Protein AF-A0A1H0VG76-F1 (afdb_monomer_lite)

Foldseek 3Di:
DQCPPCPQDFLVRVQCVQQDPPLAVPRDRDDSVRSVVVQVVCVVVVQKDWDPPDVTIGMDGDVCVVLVHDQLLVLQLVSCVGHNDDDLVVSQVNSCSRDHDPDSVSSVVSQVVCVVSVNDDDDDDDDD

Structure (mmCIF, N/CA/C/O backbone):
data_AF-A0A1H0VG76-F1
#
_entry.id   AF-A0A1H0VG76-F1
#
loop_
_atom_site.group_PDB
_atom_site.id
_atom_site.type_symbol
_atom_site.label_atom_id
_atom_site.label_alt_id
_atom_site.label_comp_id
_atom_site.label_asym_id
_atom_site.label_entity_id
_atom_site.label_seq_id
_atom_site.pdbx_PDB_ins_code
_atom_site.Cartn_x
_atom_site.Cartn_y
_atom_site.Cartn_z
_atom_site.occupancy
_atom_site.B_iso_or_equiv
_atom_site.auth_seq_id
_atom_site.auth_comp_id
_atom_site.auth_asym_id
_atom_site.auth_atom_id
_atom_site.pdbx_PDB_model_num
ATOM 1 N N . MET A 1 1 ? -1.209 10.963 -1.963 1.00 62.72 1 MET A N 1
ATOM 2 C CA . MET A 1 1 ? -0.141 9.930 -2.052 1.00 62.72 1 MET A CA 1
ATOM 3 C C . MET A 1 1 ? 1.200 10.603 -1.788 1.00 62.72 1 MET A C 1
ATOM 5 O O . MET A 1 1 ? 1.315 11.773 -2.107 1.00 62.72 1 MET A O 1
ATOM 9 N N . ALA A 1 2 ? 2.173 9.912 -1.185 1.00 72.38 2 ALA A N 1
ATOM 10 C CA . ALA A 1 2 ? 3.320 10.560 -0.531 1.00 72.38 2 ALA A CA 1
ATOM 11 C C . ALA A 1 2 ? 4.305 11.301 -1.461 1.00 72.38 2 ALA A C 1
ATOM 13 O O . ALA A 1 2 ? 4.962 12.224 -0.996 1.00 72.38 2 ALA A O 1
ATOM 14 N N . THR A 1 3 ? 4.420 10.899 -2.731 1.00 82.38 3 THR A N 1
ATOM 15 C CA . THR A 1 3 ? 5.358 11.490 -3.708 1.00 82.38 3 THR A CA 1
ATOM 16 C C . THR A 1 3 ? 4.758 11.463 -5.127 1.00 82.38 3 THR A C 1
ATOM 18 O O . THR A 1 3 ? 5.129 10.607 -5.942 1.00 82.38 3 THR A O 1
ATOM 21 N N . PRO A 1 4 ? 3.744 12.299 -5.420 1.00 83.62 4 PRO A N 1
ATOM 22 C CA . PRO A 1 4 ? 3.050 12.298 -6.712 1.00 83.62 4 PRO A CA 1
ATOM 23 C C . PRO A 1 4 ? 3.960 12.659 -7.898 1.00 83.62 4 PRO A C 1
ATOM 25 O O . PRO A 1 4 ? 3.731 12.191 -9.006 1.00 83.62 4 PRO A O 1
ATOM 28 N N . GLU A 1 5 ? 5.012 13.440 -7.668 1.00 87.19 5 GLU A N 1
ATOM 29 C CA . GLU A 1 5 ? 5.955 13.938 -8.672 1.00 87.19 5 GLU A CA 1
ATOM 30 C C . GLU A 1 5 ? 6.776 12.839 -9.362 1.00 87.19 5 GLU A C 1
ATOM 32 O O . GLU A 1 5 ? 7.199 13.001 -10.506 1.00 87.19 5 GLU A O 1
ATOM 37 N N . TYR A 1 6 ? 6.983 11.704 -8.689 1.00 84.25 6 TYR A N 1
ATOM 38 C CA . TYR A 1 6 ? 7.721 10.565 -9.240 1.00 84.25 6 TYR A CA 1
ATOM 39 C C . TYR A 1 6 ? 6.810 9.502 -9.858 1.00 84.25 6 TYR A C 1
ATOM 41 O O . TYR A 1 6 ? 7.307 8.554 -10.465 1.00 84.25 6 TYR A O 1
ATOM 49 N N . TYR A 1 7 ? 5.491 9.643 -9.719 1.00 89.81 7 TYR A N 1
ATOM 50 C CA . TYR A 1 7 ? 4.518 8.690 -10.232 1.00 89.81 7 TYR A CA 1
ATOM 51 C C . TYR A 1 7 ? 4.117 9.024 -11.685 1.00 89.81 7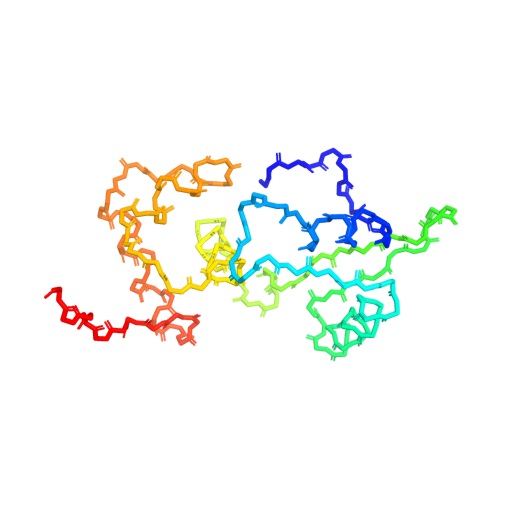 TYR A C 1
ATOM 53 O O . TYR A 1 7 ? 3.958 10.200 -12.016 1.00 89.81 7 TYR A O 1
ATOM 61 N N . PRO A 1 8 ? 3.911 8.030 -12.572 1.00 94.38 8 PRO A N 1
ATOM 62 C CA . PRO A 1 8 ? 4.126 6.594 -12.376 1.00 94.38 8 PRO A CA 1
ATOM 63 C C . PRO A 1 8 ? 5.611 6.205 -12.318 1.00 94.38 8 PRO A C 1
ATOM 65 O O . PRO A 1 8 ? 6.474 6.888 -12.877 1.00 94.38 8 PRO A O 1
ATOM 68 N N . LEU A 1 9 ? 5.904 5.102 -11.625 1.00 95.75 9 LEU A N 1
ATOM 69 C CA . LEU A 1 9 ? 7.264 4.714 -11.237 1.00 95.75 9 LEU A CA 1
ATOM 70 C C . LEU A 1 9 ? 7.965 3.907 -12.335 1.00 95.75 9 LEU A C 1
ATOM 72 O O . LEU A 1 9 ? 7.346 3.097 -13.018 1.00 95.75 9 LEU A O 1
ATOM 76 N N . THR A 1 10 ? 9.277 4.082 -12.486 1.00 96.38 10 THR A N 1
ATOM 77 C CA . THR A 1 10 ? 10.113 3.181 -13.301 1.00 96.38 10 THR A CA 1
ATOM 78 C C . THR A 1 10 ? 10.403 1.876 -12.549 1.00 96.38 10 THR A C 1
ATOM 80 O O . THR A 1 10 ? 10.219 1.813 -11.332 1.00 96.38 10 THR A O 1
ATOM 83 N N . LEU A 1 11 ? 10.915 0.845 -13.237 1.00 96.50 11 LEU A N 1
ATOM 84 C CA . LEU A 1 11 ? 11.306 -0.421 -12.589 1.00 96.50 11 LEU A CA 1
ATOM 85 C C . LEU A 1 11 ? 12.318 -0.198 -11.452 1.00 96.50 11 LEU A C 1
ATOM 87 O O . LEU A 1 11 ? 12.110 -0.669 -10.340 1.00 96.50 11 LEU A O 1
ATOM 91 N N . ASN A 1 12 ? 13.361 0.600 -11.696 1.00 96.62 12 ASN A N 1
ATOM 92 C CA . ASN A 1 12 ? 14.357 0.937 -10.675 1.00 96.62 12 ASN A CA 1
ATOM 93 C C . ASN A 1 12 ? 13.719 1.670 -9.475 1.00 96.62 12 ASN A C 1
ATOM 95 O O . ASN A 1 12 ? 13.999 1.360 -8.318 1.00 96.62 12 ASN A O 1
ATOM 99 N N . ALA A 1 13 ? 12.800 2.610 -9.724 1.00 96.50 13 ALA A N 1
ATOM 100 C CA . ALA A 1 13 ? 12.089 3.290 -8.642 1.00 96.50 13 ALA A CA 1
ATOM 101 C C . ALA A 1 13 ? 11.225 2.321 -7.811 1.00 96.50 13 ALA A C 1
ATOM 103 O O . ALA A 1 13 ? 11.175 2.457 -6.589 1.00 96.50 13 ALA A O 1
ATOM 104 N N . LEU A 1 14 ? 10.599 1.321 -8.442 1.00 96.50 14 LEU A N 1
ATOM 105 C CA . LEU A 1 14 ? 9.847 0.272 -7.747 1.00 96.50 14 LEU A CA 1
ATOM 106 C C . LEU A 1 14 ? 10.749 -0.625 -6.906 1.00 96.50 14 LEU A C 1
ATOM 108 O O . LEU A 1 14 ? 10.447 -0.825 -5.735 1.00 96.50 14 LEU A O 1
ATOM 112 N N . VAL A 1 15 ? 11.868 -1.105 -7.453 1.00 97.88 15 VAL A N 1
ATOM 113 C CA . VAL A 1 15 ? 12.846 -1.916 -6.707 1.00 97.88 15 VAL A CA 1
ATOM 114 C C . VAL A 1 15 ? 13.337 -1.162 -5.472 1.00 97.88 15 VAL A C 1
ATOM 116 O O . VAL A 1 15 ? 13.280 -1.684 -4.356 1.00 97.88 15 VAL A O 1
ATOM 119 N N . ASN A 1 16 ? 13.725 0.106 -5.639 1.00 97.44 16 ASN A N 1
ATOM 120 C CA . ASN A 1 16 ? 14.143 0.952 -4.522 1.00 97.44 16 ASN A CA 1
ATOM 121 C C . ASN A 1 16 ? 13.025 1.146 -3.495 1.00 97.44 16 ASN A C 1
ATOM 123 O O . ASN A 1 16 ? 13.294 1.130 -2.295 1.00 97.44 16 ASN A O 1
ATOM 127 N N . ALA A 1 17 ? 11.776 1.313 -3.941 1.00 96.12 17 ALA A N 1
ATOM 128 C CA . ALA A 1 17 ? 10.628 1.422 -3.052 1.00 96.12 17 ALA A CA 1
ATOM 129 C C . ALA A 1 17 ? 10.366 0.110 -2.294 1.00 96.12 17 ALA A C 1
ATOM 131 O O . ALA A 1 17 ? 10.131 0.151 -1.087 1.00 96.12 17 ALA A O 1
ATOM 132 N N . CYS A 1 18 ? 10.416 -1.052 -2.944 1.00 97.31 18 CYS A N 1
ATOM 133 C CA . CYS A 1 18 ? 10.253 -2.350 -2.291 1.00 97.31 18 CYS A CA 1
ATOM 134 C C . CYS A 1 18 ? 11.303 -2.554 -1.189 1.00 97.31 18 CYS A C 1
ATOM 136 O O . CYS A 1 18 ? 10.943 -2.901 -0.066 1.00 97.31 18 CYS A O 1
ATOM 138 N N . ASN A 1 19 ? 12.563 -2.220 -1.475 1.00 97.94 19 ASN A N 1
ATOM 139 C CA . ASN A 1 19 ? 13.716 -2.488 -0.610 1.00 97.94 19 ASN A CA 1
ATOM 140 C C . ASN A 1 19 ? 14.018 -1.374 0.416 1.00 97.94 19 ASN A C 1
ATOM 142 O O . ASN A 1 19 ? 15.107 -1.323 0.993 1.00 97.94 19 ASN A O 1
ATOM 146 N N . GLN A 1 20 ? 13.082 -0.448 0.660 1.00 97.31 20 GLN A N 1
ATOM 147 C CA . GLN A 1 20 ? 13.274 0.611 1.657 1.00 97.31 20 GLN A CA 1
ATOM 148 C C . GLN A 1 20 ? 13.508 0.028 3.061 1.00 97.31 20 GLN A C 1
ATOM 150 O O . GLN A 1 20 ? 12.779 -0.843 3.526 1.00 97.31 20 GLN A O 1
ATOM 155 N N . LYS A 1 21 ? 14.496 0.573 3.783 1.00 96.69 21 LYS A N 1
ATOM 156 C CA . LYS A 1 21 ? 14.779 0.189 5.180 1.00 96.69 21 LYS A CA 1
ATOM 157 C C . LYS A 1 21 ? 13.750 0.729 6.174 1.00 96.69 21 LYS A C 1
ATOM 159 O O . LYS A 1 21 ? 13.604 0.196 7.267 1.00 96.69 21 LYS A O 1
ATOM 164 N N . SER A 1 22 ? 13.071 1.816 5.817 1.00 95.00 22 SER A N 1
ATOM 165 C CA . SER A 1 22 ? 12.009 2.415 6.617 1.00 95.00 22 SER A CA 1
ATOM 166 C C . SER A 1 22 ? 10.653 2.106 6.003 1.00 95.00 22 SER A C 1
ATOM 168 O O . SER A 1 22 ? 10.517 1.888 4.801 1.00 95.00 22 SER A O 1
ATOM 170 N N . ASN A 1 23 ? 9.620 2.115 6.842 1.00 93.88 23 ASN A N 1
ATOM 171 C CA . ASN A 1 23 ? 8.236 1.931 6.415 1.00 93.88 23 ASN A CA 1
ATOM 172 C C . ASN A 1 23 ? 7.944 0.582 5.724 1.00 93.88 23 ASN A C 1
ATOM 174 O O . ASN A 1 23 ? 6.960 0.483 4.988 1.00 93.88 23 ASN A O 1
ATOM 178 N N . ARG A 1 24 ? 8.770 -0.440 5.980 1.00 96.75 24 ARG A N 1
ATOM 179 C CA . ARG A 1 24 ? 8.625 -1.818 5.497 1.00 96.75 24 ARG A CA 1
ATOM 180 C C . ARG A 1 24 ? 8.726 -2.791 6.662 1.00 96.75 24 ARG A C 1
ATOM 182 O O . ARG A 1 24 ? 9.552 -2.594 7.551 1.00 96.75 24 ARG A O 1
ATOM 189 N N . ASN A 1 25 ? 7.886 -3.817 6.659 1.00 95.38 25 ASN A N 1
ATOM 190 C CA . ASN A 1 25 ? 8.013 -4.949 7.567 1.00 95.38 25 ASN A CA 1
ATOM 191 C C . ASN A 1 25 ? 7.434 -6.219 6.908 1.00 95.38 25 ASN A C 1
ATOM 193 O O . ASN A 1 25 ? 6.214 -6.284 6.746 1.00 95.38 25 ASN A O 1
ATOM 197 N N . PRO A 1 26 ? 8.270 -7.213 6.549 1.00 96.69 26 PRO A N 1
ATOM 198 C CA . PRO A 1 26 ? 9.727 -7.239 6.717 1.00 96.69 26 PRO A CA 1
ATOM 199 C C . PRO A 1 26 ? 10.451 -6.270 5.768 1.00 96.69 26 PRO A C 1
ATOM 201 O O . PRO A 1 26 ? 9.903 -5.837 4.755 1.00 96.69 26 PRO A O 1
ATOM 204 N N . VAL A 1 27 ? 11.701 -5.935 6.097 1.00 96.88 27 VAL A N 1
ATOM 205 C CA . VAL A 1 27 ? 12.618 -5.325 5.123 1.00 96.88 27 VAL A CA 1
ATOM 206 C C . VAL A 1 27 ? 13.063 -6.420 4.158 1.00 96.88 27 VAL A C 1
ATOM 208 O O . VAL A 1 27 ? 13.436 -7.512 4.584 1.00 96.88 27 VAL A O 1
ATOM 211 N N . VAL A 1 28 ? 13.000 -6.124 2.865 1.00 97.00 28 VAL A N 1
ATOM 212 C CA . VAL A 1 28 ? 13.275 -7.064 1.771 1.00 97.00 28 VAL A CA 1
ATOM 213 C C . VAL A 1 28 ? 14.441 -6.574 0.914 1.00 97.00 28 VAL A C 1
ATOM 215 O O . VAL A 1 28 ? 14.880 -5.431 1.037 1.00 97.00 28 VAL A O 1
ATOM 218 N N . SER A 1 29 ? 14.946 -7.456 0.054 1.00 97.62 29 SER A N 1
ATOM 219 C CA . SER A 1 29 ? 16.008 -7.163 -0.911 1.00 97.62 29 SER A CA 1
ATOM 220 C C . SER A 1 29 ? 15.717 -7.873 -2.234 1.00 97.62 29 SER A C 1
ATOM 222 O O . SER A 1 29 ? 16.422 -8.803 -2.616 1.00 97.62 29 SER A O 1
ATOM 224 N N . PHE A 1 30 ? 14.633 -7.477 -2.898 1.00 98.12 30 PHE A N 1
ATOM 225 C CA . PHE A 1 30 ? 14.247 -8.021 -4.198 1.00 98.12 30 PHE A CA 1
ATOM 226 C C . PHE A 1 30 ? 15.145 -7.487 -5.313 1.00 98.12 30 PHE A C 1
ATOM 228 O O . PHE A 1 30 ? 15.549 -6.322 -5.286 1.00 98.12 30 PHE A O 1
ATOM 235 N N . ASP A 1 31 ? 15.424 -8.334 -6.297 1.00 97.94 31 ASP A N 1
ATOM 236 C CA . ASP A 1 31 ? 16.072 -7.940 -7.543 1.00 97.94 31 ASP A CA 1
ATOM 237 C C . ASP A 1 31 ? 15.048 -7.451 -8.586 1.00 97.94 31 ASP A C 1
ATOM 239 O O . ASP A 1 31 ? 13.830 -7.501 -8.382 1.00 97.94 31 ASP A O 1
ATOM 243 N N . GLU A 1 32 ? 15.549 -6.940 -9.713 1.00 97.69 32 GLU A N 1
ATOM 244 C CA . GLU A 1 32 ? 14.706 -6.436 -10.803 1.00 97.69 32 GLU A CA 1
ATOM 245 C C . GLU A 1 32 ? 13.798 -7.521 -11.394 1.00 97.69 32 GLU A C 1
ATOM 247 O O . GLU A 1 32 ? 12.635 -7.234 -11.680 1.00 97.69 32 GLU A O 1
ATOM 252 N N . SER A 1 33 ? 14.297 -8.756 -11.534 1.00 97.94 33 SER A N 1
ATOM 253 C CA . SER A 1 33 ? 13.523 -9.878 -12.083 1.00 97.94 33 SER A CA 1
ATOM 254 C C . SER A 1 33 ? 12.319 -10.194 -11.205 1.00 97.94 33 SER A C 1
ATOM 256 O O . SER A 1 33 ? 11.198 -10.247 -11.697 1.00 97.94 33 SER A O 1
ATOM 258 N N . THR A 1 34 ? 12.527 -10.307 -9.892 1.00 98.19 34 THR A N 1
ATOM 259 C CA . THR A 1 34 ? 11.469 -10.589 -8.915 1.00 98.19 34 THR A CA 1
ATOM 260 C C . THR A 1 34 ? 10.378 -9.521 -8.956 1.00 98.19 34 THR A C 1
ATOM 262 O O . THR A 1 34 ? 9.186 -9.831 -8.919 1.00 98.19 34 THR A O 1
ATOM 265 N N . VAL A 1 35 ? 10.770 -8.245 -9.035 1.00 97.81 35 VAL A N 1
ATOM 266 C CA . VAL A 1 35 ? 9.810 -7.135 -9.105 1.00 97.81 35 VAL A CA 1
ATOM 267 C C . VAL A 1 35 ? 9.061 -7.139 -10.439 1.00 97.81 35 VAL A C 1
ATOM 269 O O . VAL A 1 35 ? 7.851 -6.912 -10.448 1.00 97.81 35 VAL A O 1
ATOM 272 N N . LEU A 1 36 ? 9.738 -7.427 -11.552 1.00 96.31 36 LEU A N 1
ATOM 273 C CA . LEU A 1 36 ? 9.108 -7.502 -12.869 1.00 96.31 36 LEU A CA 1
ATOM 274 C C . LEU A 1 36 ? 8.100 -8.656 -12.955 1.00 96.31 36 LEU A C 1
ATOM 276 O O . LEU A 1 36 ? 6.960 -8.431 -13.360 1.00 96.31 36 LEU A O 1
ATOM 280 N N . ASP A 1 37 ? 8.474 -9.845 -12.481 1.00 97.44 37 ASP A N 1
ATOM 281 C CA . ASP A 1 37 ? 7.597 -11.019 -12.429 1.00 97.44 37 ASP A CA 1
ATOM 282 C C . ASP A 1 37 ? 6.342 -10.741 -11.584 1.00 97.44 37 ASP A C 1
ATOM 284 O O . ASP A 1 37 ? 5.220 -11.094 -11.965 1.00 97.44 37 ASP A O 1
ATOM 288 N N . ALA A 1 38 ? 6.505 -10.043 -10.453 1.00 96.69 38 ALA A N 1
ATOM 289 C CA . ALA A 1 38 ? 5.388 -9.628 -9.610 1.00 96.69 38 ALA A CA 1
ATOM 290 C C . ALA A 1 38 ? 4.460 -8.634 -10.327 1.00 96.69 38 ALA A C 1
ATOM 292 O O . ALA A 1 38 ? 3.237 -8.790 -10.283 1.00 96.69 38 ALA A O 1
ATOM 293 N N . ILE A 1 39 ? 5.016 -7.635 -11.020 1.00 95.88 39 ILE A N 1
ATOM 294 C CA . ILE A 1 39 ? 4.243 -6.668 -11.812 1.00 95.88 39 ILE A CA 1
ATOM 295 C C . ILE A 1 39 ? 3.463 -7.378 -12.920 1.00 95.88 39 ILE A C 1
ATOM 297 O O . ILE A 1 39 ? 2.286 -7.081 -13.127 1.00 95.88 39 ILE A O 1
ATOM 301 N N . ASP A 1 40 ? 4.082 -8.328 -13.615 1.00 95.25 40 ASP A N 1
ATOM 302 C CA . ASP A 1 40 ? 3.419 -9.090 -14.668 1.00 95.25 40 ASP A CA 1
ATOM 303 C C . ASP A 1 40 ? 2.301 -9.981 -14.114 1.00 95.25 40 ASP A C 1
ATOM 305 O O . ASP A 1 40 ? 1.258 -10.136 -14.753 1.00 95.25 40 ASP A O 1
ATOM 309 N N . GLY A 1 41 ? 2.451 -10.485 -12.887 1.00 95.44 41 GLY A N 1
ATOM 310 C CA . GLY A 1 41 ? 1.355 -11.074 -12.121 1.00 95.44 41 GLY A CA 1
ATOM 311 C C . GLY A 1 41 ? 0.209 -10.086 -11.874 1.00 95.44 41 GLY A C 1
ATOM 312 O O . GLY A 1 41 ? -0.942 -10.395 -12.171 1.00 95.44 41 GLY A O 1
ATOM 313 N N . LEU A 1 42 ? 0.506 -8.880 -11.384 1.00 94.50 42 LEU A N 1
ATOM 314 C CA . LEU A 1 42 ? -0.499 -7.851 -11.078 1.00 94.50 42 LEU A CA 1
ATOM 315 C C . LEU A 1 42 ? -1.249 -7.356 -12.325 1.00 94.50 42 LEU A C 1
ATOM 317 O O . LEU A 1 42 ? -2.465 -7.162 -12.280 1.00 94.50 42 LEU A O 1
ATOM 321 N N . LYS A 1 43 ? -0.563 -7.221 -13.466 1.00 93.38 43 LYS A N 1
ATOM 322 C CA . LYS A 1 43 ? -1.189 -6.872 -14.753 1.00 93.38 43 LYS A CA 1
ATOM 323 C C . LYS A 1 43 ? -2.265 -7.877 -15.166 1.00 93.38 43 LYS A C 1
ATOM 325 O O . LYS A 1 43 ? -3.304 -7.467 -15.677 1.00 93.38 43 LYS A O 1
ATOM 330 N N . LYS A 1 44 ? -2.064 -9.176 -14.901 1.00 93.19 44 LYS A N 1
ATOM 331 C CA . LYS A 1 44 ? -3.065 -10.224 -15.193 1.00 93.19 44 LYS A CA 1
ATOM 332 C C . LYS A 1 44 ? -4.355 -10.036 -14.393 1.00 93.19 44 LYS A C 1
ATOM 334 O O . LYS A 1 44 ? -5.424 -10.366 -14.892 1.00 93.19 44 LYS A O 1
ATOM 339 N N . TYR A 1 45 ? -4.261 -9.466 -13.193 1.00 90.81 45 TYR A N 1
ATOM 340 C CA . TYR A 1 45 ? -5.410 -9.108 -12.355 1.00 90.81 45 TYR A CA 1
ATOM 341 C C . TYR A 1 45 ? -5.904 -7.673 -12.585 1.00 90.81 45 TYR A C 1
ATOM 343 O O . TYR A 1 45 ? -6.762 -7.200 -11.847 1.00 90.81 45 TYR A O 1
ATOM 351 N N . GLN A 1 46 ? -5.361 -6.971 -13.586 1.00 90.69 46 GLN A N 1
ATOM 352 C CA . GLN A 1 46 ? -5.686 -5.582 -13.920 1.00 90.69 46 GLN A CA 1
ATOM 353 C C . GLN A 1 46 ? -5.452 -4.581 -12.772 1.00 90.69 46 GLN A C 1
ATOM 355 O O . GLN A 1 46 ? -6.003 -3.482 -12.786 1.00 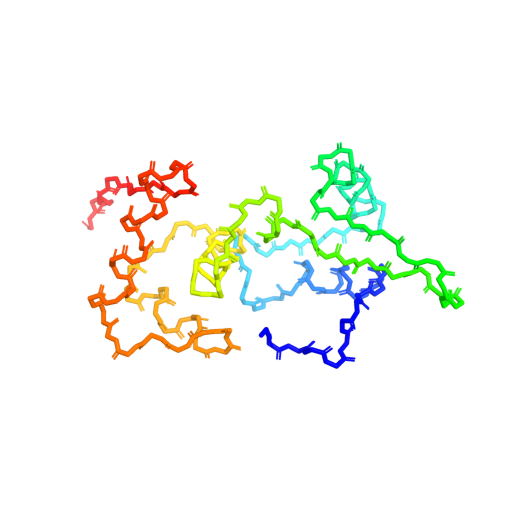90.69 46 GLN A O 1
ATOM 360 N N . THR A 1 47 ? -4.596 -4.927 -11.804 1.00 91.62 47 THR A N 1
ATOM 361 C CA . THR A 1 47 ? -4.285 -4.089 -10.631 1.00 91.62 47 THR A CA 1
ATOM 362 C C . THR A 1 47 ? -3.046 -3.213 -10.815 1.00 91.62 47 THR A C 1
ATOM 364 O O . THR A 1 47 ? -2.823 -2.298 -10.020 1.00 91.62 47 THR A O 1
ATOM 367 N N . ALA A 1 48 ? -2.262 -3.450 -11.868 1.00 94.00 48 ALA A N 1
ATOM 368 C CA . ALA A 1 48 ? -1.135 -2.619 -12.282 1.00 94.00 48 ALA A CA 1
ATOM 369 C C . ALA A 1 48 ? -1.085 -2.508 -13.808 1.00 94.00 48 ALA A C 1
ATOM 371 O O . ALA A 1 48 ? -1.416 -3.463 -14.511 1.00 94.00 48 ALA A O 1
ATOM 372 N N . TRP A 1 49 ? -0.708 -1.343 -14.323 1.00 93.88 49 TRP A N 1
ATOM 373 C CA . TRP A 1 49 ? -0.637 -1.048 -15.755 1.00 93.88 49 TRP A CA 1
ATOM 374 C C . TRP A 1 49 ? 0.762 -0.537 -16.107 1.00 93.88 49 TRP A C 1
ATOM 376 O O . TRP A 1 49 ? 1.480 -0.012 -15.257 1.00 93.88 49 TRP A O 1
ATOM 386 N N . GLN A 1 50 ? 1.168 -0.715 -17.364 1.00 94.44 50 GLN A N 1
ATOM 387 C CA . GLN A 1 50 ? 2.444 -0.224 -17.883 1.00 94.44 50 GLN A CA 1
ATOM 388 C C . GLN A 1 50 ? 2.193 0.781 -19.003 1.00 94.44 50 GLN A C 1
ATOM 390 O O . GLN A 1 50 ? 1.523 0.470 -19.986 1.00 94.44 50 GLN A O 1
ATOM 395 N N . SER A 1 51 ? 2.800 1.957 -18.880 1.00 92.44 51 SER A N 1
ATOM 396 C CA . SER A 1 51 ? 2.843 2.971 -19.925 1.00 92.44 51 SER A CA 1
ATOM 397 C C . SER A 1 51 ? 4.214 2.983 -20.594 1.00 92.44 51 SER A C 1
ATOM 399 O O . SER A 1 51 ? 5.245 3.170 -19.942 1.00 92.44 51 SER A O 1
ATOM 401 N N . ASN A 1 52 ? 4.205 2.822 -21.917 1.00 90.38 52 ASN A N 1
ATOM 402 C CA . ASN A 1 52 ? 5.385 2.910 -22.782 1.00 90.38 52 ASN A CA 1
ATOM 403 C C . ASN A 1 52 ? 5.447 4.245 -23.543 1.00 90.38 52 ASN A C 1
ATOM 405 O O . ASN A 1 52 ? 6.162 4.360 -24.532 1.00 90.38 52 ASN A O 1
ATOM 409 N N . ALA A 1 53 ? 4.685 5.255 -23.107 1.00 86.81 53 ALA A N 1
ATOM 410 C CA . ALA A 1 53 ? 4.676 6.574 -23.744 1.00 86.81 53 ALA A CA 1
ATOM 411 C C . ALA A 1 53 ? 6.009 7.330 -23.570 1.00 86.81 53 ALA A C 1
ATOM 413 O O . ALA A 1 53 ? 6.333 8.217 -24.355 1.00 86.81 53 ALA A O 1
ATOM 414 N N . ALA A 1 54 ? 6.783 6.985 -22.539 1.00 85.94 54 ALA A N 1
ATOM 415 C CA . ALA A 1 54 ? 8.116 7.519 -22.297 1.00 85.94 54 ALA A CA 1
ATOM 416 C C . ALA A 1 54 ? 9.199 6.531 -22.754 1.00 85.94 54 ALA A C 1
ATOM 418 O O . ALA A 1 54 ? 8.965 5.330 -22.856 1.00 85.94 54 ALA A O 1
ATOM 419 N N . ARG A 1 55 ? 10.428 7.033 -22.942 1.00 91.12 55 ARG A N 1
ATOM 420 C CA . ARG A 1 55 ? 11.605 6.216 -23.297 1.00 91.12 55 ARG A CA 1
ATOM 421 C C . ARG A 1 55 ? 11.854 5.057 -22.324 1.00 91.12 55 ARG A C 1
ATOM 423 O O . ARG A 1 55 ? 12.357 4.016 -22.730 1.00 91.12 55 ARG A O 1
ATOM 430 N N . VAL A 1 56 ? 11.547 5.263 -21.044 1.00 93.00 56 VAL A N 1
ATOM 431 C CA . VAL A 1 56 ? 11.646 4.242 -19.997 1.00 93.00 56 VAL A CA 1
ATOM 432 C C . VAL A 1 56 ? 10.229 3.817 -19.616 1.00 93.00 56 VAL A C 1
ATOM 434 O O . VAL A 1 56 ? 9.438 4.704 -19.278 1.00 93.00 56 VAL A O 1
ATOM 437 N N . PRO A 1 57 ? 9.909 2.507 -19.627 1.00 94.62 57 PRO A N 1
ATOM 438 C CA . PRO A 1 57 ? 8.619 2.013 -19.167 1.00 94.62 57 PRO A CA 1
ATOM 439 C C . PRO A 1 57 ? 8.304 2.486 -17.750 1.00 94.62 57 PRO A C 1
ATOM 441 O O . PRO A 1 57 ? 9.154 2.433 -16.852 1.00 94.62 57 PRO A O 1
ATOM 444 N N . LYS A 1 58 ? 7.068 2.939 -17.556 1.00 95.81 58 LYS A N 1
ATOM 445 C CA . LYS A 1 58 ? 6.547 3.348 -16.253 1.00 95.81 58 LYS A CA 1
ATOM 446 C C . LYS A 1 58 ? 5.364 2.479 -15.865 1.00 95.81 58 LYS A C 1
ATOM 448 O O . LYS A 1 58 ? 4.605 2.050 -16.729 1.00 95.81 58 LYS A O 1
ATOM 453 N N . TYR A 1 59 ? 5.197 2.263 -14.570 1.00 95.56 59 TYR A N 1
ATOM 454 C CA . TYR A 1 59 ? 4.156 1.422 -14.008 1.00 95.56 59 TYR A CA 1
ATOM 455 C C . TYR A 1 59 ? 3.275 2.216 -13.059 1.00 95.56 59 TYR A C 1
ATOM 457 O O . TYR A 1 59 ? 3.754 2.994 -12.225 1.00 95.56 59 TYR A O 1
ATOM 465 N N . GLU A 1 60 ? 1.980 1.991 -13.193 1.00 94.38 60 GLU A N 1
ATOM 466 C CA . GLU A 1 60 ? 0.939 2.648 -12.426 1.00 94.38 60 GLU A CA 1
ATOM 467 C C . GLU A 1 60 ? 0.071 1.607 -11.716 1.00 94.38 60 GLU A C 1
ATOM 469 O O . GLU A 1 60 ? -0.151 0.504 -12.218 1.00 94.38 60 GLU A O 1
ATOM 474 N N . GLN A 1 61 ? -0.395 1.949 -10.520 1.00 93.19 61 GLN A N 1
ATOM 475 C CA . GLN A 1 61 ? -1.373 1.169 -9.782 1.00 93.19 61 GLN A CA 1
ATOM 476 C C . GLN A 1 61 ? -2.780 1.443 -10.325 1.00 93.19 61 GLN A C 1
ATOM 478 O O . GLN A 1 61 ? -3.090 2.561 -10.738 1.00 93.19 61 GLN A O 1
ATOM 483 N N . HIS A 1 62 ? -3.624 0.417 -10.299 1.00 91.06 62 HIS A N 1
ATOM 484 C CA . HIS A 1 62 ? -5.025 0.489 -10.714 1.00 91.06 62 HIS A CA 1
ATOM 485 C C . HIS A 1 62 ? -5.952 -0.289 -9.761 1.00 91.06 62 HIS A C 1
ATOM 487 O O . HIS A 1 62 ? -7.123 -0.549 -10.064 1.00 91.06 62 HIS A O 1
ATOM 493 N N . PHE A 1 63 ? -5.425 -0.726 -8.611 1.00 87.94 63 PHE A N 1
ATOM 494 C CA . PHE A 1 63 ? -6.189 -1.510 -7.642 1.00 87.94 63 PHE A CA 1
ATOM 495 C C . PHE A 1 63 ? -7.228 -0.648 -6.918 1.00 87.94 63 PHE A C 1
ATOM 497 O O . PHE A 1 63 ? -8.268 -1.169 -6.529 1.00 87.94 63 PHE A O 1
ATOM 504 N N . ASP A 1 64 ? -6.979 0.657 -6.784 1.00 87.06 64 ASP A N 1
ATOM 505 C CA . ASP A 1 64 ? -7.931 1.634 -6.256 1.00 87.06 64 ASP A CA 1
ATOM 506 C C . ASP A 1 64 ? -9.245 1.628 -7.042 1.00 87.06 64 ASP A C 1
ATOM 508 O O . ASP A 1 64 ? -10.315 1.479 -6.458 1.00 87.06 64 ASP A O 1
ATOM 512 N N . LYS A 1 65 ? -9.169 1.694 -8.372 1.00 85.94 65 LYS A N 1
ATOM 513 C CA . LYS A 1 65 ? -10.340 1.644 -9.253 1.00 85.94 65 LYS A CA 1
ATOM 514 C C . LYS A 1 65 ? -10.954 0.255 -9.296 1.00 85.94 65 LYS A C 1
ATOM 516 O O . LYS A 1 65 ? -12.172 0.129 -9.244 1.00 85.94 65 LYS A O 1
ATOM 521 N N . SER A 1 66 ? -10.116 -0.780 -9.352 1.00 84.19 66 SER A N 1
ATOM 522 C CA . SER A 1 66 ? -10.575 -2.175 -9.412 1.00 84.19 66 SER A CA 1
ATOM 523 C C . SER A 1 66 ? -11.367 -2.572 -8.166 1.00 84.19 66 SER A C 1
ATOM 525 O O . SER A 1 66 ? -12.322 -3.337 -8.254 1.00 84.19 66 SER A O 1
ATOM 527 N N . LEU A 1 67 ? -10.987 -2.030 -7.008 1.00 87.56 67 LEU A N 1
ATOM 528 C CA . LEU A 1 67 ? -11.674 -2.264 -5.746 1.00 87.56 67 LEU A CA 1
ATOM 529 C C . LEU A 1 67 ? -12.666 -1.154 -5.390 1.00 87.56 67 LEU A C 1
ATOM 531 O O . LEU A 1 67 ? -13.377 -1.333 -4.414 1.00 87.56 67 LEU A O 1
ATOM 535 N N . ASN A 1 68 ? -12.763 -0.059 -6.152 1.00 90.81 68 ASN A N 1
ATOM 536 C CA . ASN A 1 68 ? -13.546 1.140 -5.823 1.00 90.81 68 ASN A CA 1
ATOM 537 C C . ASN A 1 68 ? -13.222 1.674 -4.413 1.00 90.81 68 ASN A C 1
ATOM 539 O O . ASN A 1 68 ? -14.068 1.681 -3.516 1.00 90.81 68 ASN A O 1
ATOM 543 N N . LEU A 1 69 ? -11.953 2.015 -4.190 1.00 92.56 69 LEU A N 1
ATOM 544 C CA . LEU A 1 69 ? -11.440 2.512 -2.914 1.00 92.56 69 LEU A CA 1
ATOM 545 C C . LEU A 1 69 ? -11.372 4.033 -2.906 1.00 92.56 69 LEU A C 1
ATOM 547 O O . LEU A 1 69 ? -10.874 4.651 -3.848 1.00 92.56 69 LEU A O 1
ATOM 551 N N . VAL A 1 70 ? -11.786 4.630 -1.793 1.00 93.88 70 VAL A N 1
ATOM 552 C CA . VAL A 1 70 ? -11.516 6.047 -1.522 1.00 93.88 70 VAL A CA 1
ATOM 553 C C . VAL A 1 70 ? -10.136 6.234 -0.877 1.00 93.88 70 VAL A C 1
ATOM 555 O O . VAL A 1 70 ? -9.513 5.290 -0.384 1.00 93.88 70 VAL A O 1
ATOM 558 N N . GLN A 1 71 ? -9.641 7.475 -0.838 1.00 92.62 71 GLN A N 1
ATOM 559 C CA . GLN A 1 71 ? -8.285 7.793 -0.365 1.00 92.62 71 GLN A CA 1
ATOM 560 C C . GLN A 1 71 ? -7.996 7.283 1.062 1.00 92.62 71 GLN A C 1
ATOM 562 O O . GLN A 1 71 ? -6.905 6.761 1.312 1.00 92.62 71 GLN A O 1
ATOM 567 N N . ARG A 1 72 ? -8.966 7.395 1.983 1.00 95.31 72 ARG A N 1
ATOM 568 C CA . ARG A 1 72 ? -8.834 6.915 3.371 1.00 95.31 72 ARG A CA 1
ATOM 569 C C . ARG A 1 72 ? -8.630 5.401 3.441 1.00 95.31 72 ARG A C 1
ATOM 571 O O . ARG A 1 72 ? -7.689 4.932 4.078 1.00 95.31 72 ARG A O 1
ATOM 578 N N . GLU A 1 73 ? -9.424 4.645 2.692 1.00 95.94 73 GLU A N 1
ATOM 579 C CA . GLU A 1 73 ? -9.369 3.184 2.624 1.00 95.94 73 GLU A CA 1
ATOM 580 C C . GLU A 1 73 ? -8.061 2.703 1.992 1.00 95.94 73 GLU A C 1
ATOM 582 O O . GLU A 1 73 ? -7.362 1.847 2.539 1.00 95.94 73 GLU A O 1
ATOM 587 N N . MET A 1 74 ? -7.685 3.317 0.868 1.00 95.25 74 MET A N 1
ATOM 588 C CA . MET A 1 74 ? -6.439 3.022 0.167 1.00 95.25 74 MET A CA 1
ATOM 589 C C . MET A 1 74 ? -5.214 3.282 1.056 1.00 95.25 74 MET A C 1
ATOM 591 O O . MET A 1 74 ? -4.246 2.522 1.003 1.00 95.25 74 MET A O 1
ATOM 595 N N . SER A 1 75 ? -5.246 4.324 1.897 1.00 95.25 75 SER A N 1
ATOM 596 C CA . SER A 1 75 ? -4.146 4.629 2.819 1.00 95.25 75 SER A CA 1
ATOM 597 C C . SER A 1 75 ? -3.921 3.523 3.857 1.00 95.25 75 SER A C 1
ATOM 599 O O . SER A 1 75 ? -2.776 3.136 4.103 1.00 95.25 75 SER A O 1
ATOM 601 N N . ILE A 1 76 ? -5.003 2.951 4.395 1.00 96.38 76 ILE A N 1
ATOM 602 C CA . ILE A 1 76 ? -4.950 1.849 5.360 1.00 96.38 76 ILE A CA 1
ATOM 603 C C . ILE A 1 76 ? -4.476 0.564 4.684 1.00 96.38 76 ILE A C 1
ATOM 605 O O . ILE A 1 76 ? -3.544 -0.072 5.177 1.00 96.38 76 ILE A O 1
ATOM 609 N N . ILE A 1 77 ? -5.062 0.202 3.537 1.00 95.62 77 ILE A N 1
ATOM 610 C CA . ILE A 1 77 ? -4.666 -0.997 2.780 1.00 95.62 77 ILE A CA 1
ATOM 611 C C . ILE A 1 77 ? -3.179 -0.937 2.426 1.00 95.62 77 ILE A C 1
ATOM 613 O O . ILE A 1 77 ? -2.455 -1.902 2.657 1.00 95.62 77 ILE A O 1
ATOM 617 N N . CYS A 1 78 ? -2.696 0.210 1.942 1.00 95.06 78 CYS A N 1
ATOM 618 C CA . CYS A 1 78 ? -1.283 0.409 1.627 1.00 95.06 78 CYS A CA 1
ATOM 619 C C . CYS A 1 78 ? -0.380 0.114 2.836 1.00 95.06 78 CYS A C 1
ATOM 621 O O . CYS A 1 78 ? 0.586 -0.639 2.723 1.00 95.06 78 CYS A O 1
ATOM 623 N N . LEU A 1 79 ? -0.705 0.640 4.021 1.00 95.88 79 LEU A N 1
ATOM 624 C CA . LEU A 1 79 ? 0.083 0.361 5.222 1.00 95.88 79 LEU A CA 1
ATOM 625 C C . LEU A 1 79 ? 0.035 -1.103 5.650 1.00 95.88 79 LEU A C 1
ATOM 627 O O . LEU A 1 79 ? 1.066 -1.629 6.071 1.00 95.88 79 LEU A O 1
ATOM 631 N N . LEU A 1 80 ? -1.132 -1.744 5.579 1.00 96.25 80 LEU A N 1
ATOM 632 C CA . LEU A 1 80 ? -1.279 -3.154 5.935 1.00 96.25 80 LEU A CA 1
ATOM 633 C C . LEU A 1 80 ? -0.477 -4.052 4.984 1.00 96.25 80 LEU A C 1
ATOM 635 O O . LEU A 1 80 ? 0.186 -4.975 5.449 1.00 96.25 80 LEU A O 1
ATOM 639 N N . LEU A 1 81 ? -0.452 -3.741 3.684 1.00 95.38 81 LEU A N 1
ATOM 640 C CA . LEU A 1 81 ? 0.377 -4.444 2.700 1.00 95.38 81 LEU A CA 1
ATOM 641 C C . LEU A 1 81 ? 1.878 -4.255 2.953 1.00 95.38 81 LEU A C 1
ATOM 643 O O . LEU A 1 81 ? 2.651 -5.196 2.807 1.00 95.38 81 LEU A O 1
ATOM 647 N N . LEU A 1 82 ? 2.301 -3.051 3.347 1.00 96.38 82 LEU A N 1
ATOM 648 C CA . LEU A 1 82 ? 3.720 -2.724 3.518 1.00 96.38 82 LEU A CA 1
ATOM 649 C C . LEU A 1 82 ? 4.303 -3.127 4.878 1.00 96.38 82 LEU A C 1
ATOM 651 O O . LEU A 1 82 ? 5.526 -3.232 5.005 1.00 96.38 82 LEU A O 1
ATOM 655 N N . ARG A 1 83 ? 3.467 -3.266 5.914 1.00 96.75 83 ARG A N 1
ATOM 656 C CA . ARG A 1 83 ? 3.931 -3.473 7.297 1.00 96.75 83 ARG A CA 1
ATOM 657 C C . ARG A 1 83 ? 3.206 -4.573 8.069 1.00 96.75 83 ARG A C 1
ATOM 659 O O . ARG A 1 83 ? 3.539 -4.803 9.234 1.00 96.75 83 ARG A O 1
ATOM 666 N N . GLY A 1 84 ? 2.222 -5.227 7.460 1.00 95.00 84 GLY A N 1
ATOM 667 C CA . GLY A 1 84 ? 1.426 -6.262 8.104 1.00 95.00 84 GLY A CA 1
ATOM 668 C C . GLY A 1 84 ? 0.446 -5.724 9.161 1.00 95.00 84 GLY A C 1
ATOM 669 O O . GLY A 1 84 ? 0.041 -4.554 9.102 1.00 95.00 84 GLY A O 1
ATOM 670 N N . PRO A 1 85 ? 0.039 -6.581 10.124 1.00 95.38 85 PRO A N 1
ATOM 671 C CA . PRO A 1 85 ? -0.949 -6.245 11.148 1.00 95.38 85 PRO A CA 1
ATOM 672 C C . PRO A 1 85 ? -0.509 -5.076 12.032 1.00 95.38 85 PRO A C 1
ATOM 674 O O . PRO A 1 85 ? 0.592 -5.086 12.581 1.00 95.38 85 PRO A O 1
ATOM 677 N N . GLN A 1 86 ? -1.389 -4.091 12.195 1.00 95.50 86 GLN A N 1
ATOM 678 C CA . GLN A 1 86 ? -1.140 -2.863 12.952 1.00 95.50 86 GLN A CA 1
ATOM 679 C C . GLN A 1 86 ? -2.363 -2.497 13.791 1.00 95.50 86 GLN A C 1
ATOM 681 O O . GLN A 1 86 ? -3.494 -2.859 13.461 1.00 95.50 86 GLN A O 1
ATOM 686 N N . THR A 1 87 ? -2.136 -1.766 14.878 1.00 95.12 87 THR A N 1
ATOM 687 C CA . THR A 1 87 ? -3.214 -1.192 15.691 1.00 95.12 87 THR A CA 1
ATOM 688 C C . THR A 1 87 ? -3.832 0.034 15.012 1.00 95.12 87 THR A C 1
ATOM 690 O O . THR A 1 87 ? -3.198 0.692 14.188 1.00 95.12 87 THR A O 1
ATOM 693 N N . VAL A 1 88 ? -5.062 0.392 15.396 1.00 94.94 88 VAL A N 1
ATOM 694 C CA . VAL A 1 88 ? -5.756 1.586 14.870 1.00 94.94 88 VAL A CA 1
ATOM 695 C C . VAL A 1 88 ? -4.944 2.864 15.118 1.00 94.94 88 VAL A C 1
ATOM 697 O O . VAL A 1 88 ? -4.822 3.706 14.231 1.00 94.94 88 VAL A O 1
ATOM 700 N N . GLY A 1 89 ? -4.327 2.986 16.299 1.00 94.81 89 GLY A N 1
ATOM 701 C CA . GLY A 1 89 ? -3.482 4.132 16.642 1.00 94.81 89 GLY A CA 1
ATOM 702 C C . GLY A 1 89 ? -2.232 4.238 15.769 1.00 94.81 89 GLY A C 1
ATOM 703 O O . GLY A 1 89 ? -1.898 5.327 15.303 1.00 94.81 89 GLY A O 1
ATOM 704 N N . GLU A 1 90 ? -1.573 3.110 15.487 1.00 95.75 90 GLU A N 1
ATOM 705 C CA . GLU A 1 90 ? -0.434 3.084 14.566 1.00 95.75 90 GLU A CA 1
ATOM 706 C C . GLU A 1 90 ? -0.839 3.441 13.139 1.00 95.75 90 GLU A C 1
ATOM 708 O O . GLU A 1 90 ? -0.116 4.190 12.485 1.00 95.75 90 GLU A O 1
ATOM 713 N N . LEU A 1 91 ? -1.972 2.914 12.659 1.00 96.31 91 LEU A N 1
ATOM 714 C CA . LEU A 1 91 ? -2.479 3.213 11.323 1.00 96.31 91 LEU A CA 1
ATOM 715 C C . LEU A 1 91 ? -2.725 4.713 11.175 1.00 96.31 91 LEU A C 1
ATOM 717 O O . LEU A 1 91 ? -2.118 5.317 10.297 1.00 96.31 91 LEU A O 1
ATOM 721 N N . ARG A 1 92 ? -3.485 5.332 12.090 1.00 95.38 92 ARG A N 1
ATOM 722 C CA . ARG A 1 92 ? -3.753 6.779 12.065 1.00 95.38 92 ARG A CA 1
ATOM 723 C C . ARG A 1 92 ? -2.471 7.615 11.999 1.00 95.38 92 ARG A C 1
ATOM 725 O O . ARG A 1 92 ? -2.383 8.528 11.186 1.00 95.38 92 ARG A O 1
ATOM 732 N N . GLY A 1 93 ? -1.475 7.306 12.832 1.00 95.06 93 GLY A N 1
ATOM 733 C CA . GLY A 1 93 ? -0.212 8.055 12.834 1.00 95.06 93 GLY A CA 1
ATOM 734 C C . GLY A 1 93 ? 0.642 7.820 11.582 1.00 95.06 93 GLY A C 1
ATOM 735 O O . GLY A 1 93 ? 1.344 8.711 11.120 1.00 95.06 93 GLY A O 1
ATOM 736 N N . ARG A 1 94 ? 0.603 6.617 11.000 1.00 95.38 94 ARG A N 1
ATOM 737 C CA . ARG A 1 94 ? 1.436 6.258 9.840 1.00 95.38 94 ARG A CA 1
ATOM 738 C C . ARG A 1 94 ? 0.804 6.647 8.504 1.00 95.38 94 ARG A C 1
ATOM 740 O O . ARG A 1 94 ? 1.541 6.765 7.523 1.00 95.38 94 ARG A O 1
ATOM 747 N N . THR A 1 95 ? -0.516 6.840 8.439 1.00 95.44 95 THR A N 1
ATOM 748 C CA . THR A 1 95 ? -1.200 7.277 7.213 1.00 95.44 95 THR A CA 1
ATOM 749 C C . THR A 1 95 ? -1.075 8.770 6.967 1.00 95.44 95 THR A C 1
ATOM 751 O O . THR A 1 95 ? -1.362 9.173 5.854 1.00 95.44 95 THR A O 1
ATOM 754 N N . GLU A 1 96 ? -0.609 9.583 7.918 1.00 91.38 96 GLU A N 1
ATOM 755 C CA . GLU A 1 96 ? -0.645 11.057 7.865 1.00 91.38 96 GLU A CA 1
ATOM 756 C C . GLU A 1 96 ? -0.104 11.665 6.551 1.00 91.38 96 GLU A C 1
ATOM 758 O O . GLU A 1 96 ? -0.684 12.595 6.001 1.00 91.38 96 GLU A O 1
ATOM 763 N N . ARG A 1 97 ? 0.948 11.076 5.960 1.00 89.88 97 ARG A N 1
ATOM 764 C CA . ARG A 1 97 ? 1.511 11.510 4.657 1.00 89.88 97 ARG A CA 1
ATOM 765 C C . ARG A 1 97 ? 0.691 11.088 3.425 1.00 89.88 97 ARG A C 1
ATOM 767 O O . ARG A 1 97 ? 0.995 11.483 2.301 1.00 89.88 97 ARG A O 1
ATOM 774 N N . MET A 1 98 ? -0.293 10.215 3.603 1.00 91.75 98 MET A N 1
ATOM 775 C CA . MET A 1 98 ? -1.180 9.678 2.567 1.00 91.75 98 MET A CA 1
ATOM 776 C C . MET A 1 98 ? -2.625 10.161 2.718 1.00 91.75 98 MET A C 1
ATOM 778 O O . MET A 1 98 ? -3.258 10.447 1.701 1.00 91.75 98 MET A O 1
ATOM 782 N N . TYR A 1 99 ? -3.131 10.189 3.950 1.00 95.25 99 TYR A N 1
ATOM 783 C CA . TYR A 1 99 ? -4.448 10.651 4.369 1.00 95.25 99 TYR A CA 1
ATOM 784 C C . TYR A 1 99 ? -4.407 10.973 5.872 1.00 95.25 99 TYR A C 1
ATOM 786 O O . TYR A 1 99 ? -3.963 10.148 6.679 1.00 95.25 99 TYR A O 1
ATOM 794 N N . SER A 1 100 ? -4.872 12.163 6.243 1.00 95.75 100 SER A N 1
ATOM 795 C CA . SER A 1 100 ? -4.965 12.589 7.639 1.00 95.75 100 SER A CA 1
ATOM 796 C C . SER A 1 100 ? -6.354 12.264 8.174 1.00 95.75 100 SER A C 1
ATOM 798 O O . SER A 1 100 ? -7.323 12.853 7.714 1.00 95.75 100 SER A O 1
ATOM 800 N N . PHE A 1 101 ? -6.434 11.341 9.134 1.00 96.19 101 PHE A N 1
ATOM 801 C CA . PHE A 1 101 ? -7.671 11.071 9.869 1.00 96.19 101 PHE A CA 1
ATOM 802 C C . PHE A 1 101 ? -7.841 12.081 11.006 1.00 96.19 101 PHE A C 1
ATOM 804 O O . PHE A 1 101 ? -6.957 12.215 11.865 1.00 96.19 101 PHE A O 1
ATOM 811 N N . ASP A 1 102 ? -9.008 12.705 11.070 1.00 95.38 102 ASP A N 1
ATOM 812 C CA . ASP A 1 102 ? -9.376 13.701 12.073 1.00 95.38 102 ASP A CA 1
ATOM 813 C C . ASP A 1 102 ? -9.398 13.086 13.476 1.00 95.38 102 ASP A C 1
ATOM 815 O O . ASP A 1 102 ? -8.987 13.705 14.461 1.00 95.38 102 ASP A O 1
ATOM 819 N N . SER A 1 103 ? -9.811 11.820 13.585 1.00 96.00 103 SER A N 1
ATOM 820 C CA . SER A 1 103 ? -9.929 11.128 14.868 1.00 96.00 103 SER A CA 1
ATOM 821 C C . SER A 1 103 ? -9.586 9.640 14.796 1.00 96.00 103 SER A C 1
ATOM 823 O O . SER A 1 103 ? -9.515 9.027 13.731 1.00 96.00 103 SER A O 1
ATOM 825 N N . LEU A 1 104 ? -9.379 9.033 15.970 1.00 95.19 104 LEU A N 1
ATOM 826 C CA . LEU A 1 104 ? -9.302 7.573 16.085 1.00 95.19 104 LEU A CA 1
ATOM 827 C C . LEU A 1 104 ? -10.621 6.892 15.695 1.00 95.19 104 LEU A C 1
ATOM 829 O O . LEU A 1 104 ? -10.577 5.764 15.216 1.00 95.19 104 LEU A O 1
ATOM 833 N N . ALA A 1 105 ? -11.759 7.566 15.895 1.00 96.62 105 ALA A N 1
ATOM 834 C CA . ALA A 1 105 ? -13.068 7.052 15.508 1.00 96.62 105 ALA A CA 1
ATOM 835 C C . ALA A 1 105 ? -13.167 6.924 13.983 1.00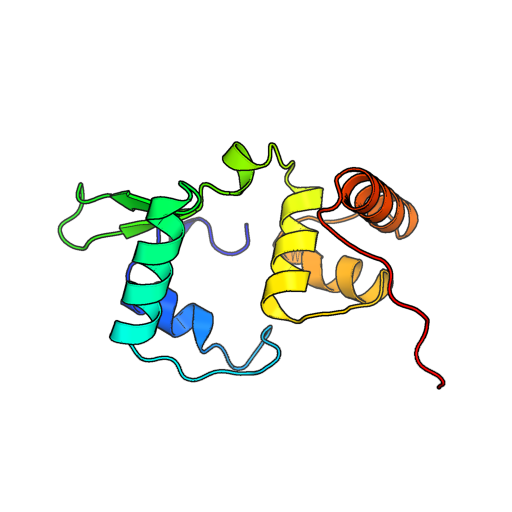 96.62 105 ALA A C 1
ATOM 837 O O . ALA A 1 105 ? -13.425 5.835 13.497 1.00 96.62 105 ALA A O 1
ATOM 838 N N . GLU A 1 106 ? -12.798 7.963 13.228 1.00 96.81 106 GLU A N 1
ATOM 839 C CA . GLU A 1 106 ? -12.819 7.928 11.755 1.00 96.81 106 GLU A CA 1
ATOM 840 C C . GLU A 1 106 ? -11.930 6.806 11.181 1.00 96.81 106 GLU A C 1
ATOM 842 O O . GLU A 1 106 ? -12.323 6.079 10.264 1.00 96.81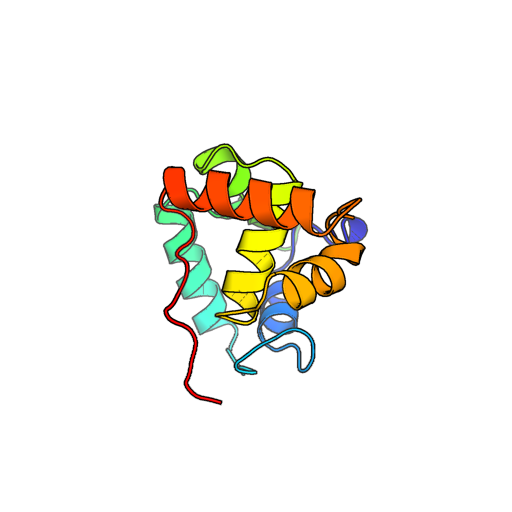 106 GLU A O 1
ATOM 847 N N . ALA A 1 107 ? -10.731 6.621 11.746 1.00 96.50 107 ALA A N 1
ATOM 848 C CA . ALA A 1 107 ? -9.839 5.532 11.349 1.00 96.50 107 ALA A CA 1
ATOM 849 C C . ALA A 1 107 ? -10.437 4.150 11.668 1.00 96.50 107 ALA A C 1
ATOM 851 O O . ALA A 1 107 ? -10.259 3.200 10.903 1.00 96.50 107 ALA A O 1
ATOM 852 N N . ASN A 1 108 ? -11.145 4.030 12.792 1.00 96.25 108 ASN A N 1
ATOM 853 C CA . ASN A 1 108 ? -11.824 2.804 13.190 1.00 96.25 108 ASN A CA 1
ATOM 854 C C . ASN A 1 108 ? -13.045 2.507 12.306 1.00 96.25 108 ASN A C 1
ATOM 856 O O . ASN A 1 108 ? -13.208 1.367 11.881 1.00 96.25 108 ASN A O 1
ATOM 860 N N . ASP A 1 109 ? -13.845 3.516 11.975 1.00 97.06 109 ASP A N 1
ATOM 861 C CA . ASP A 1 109 ? -15.010 3.386 11.096 1.00 97.06 109 ASP A CA 1
ATOM 862 C C . ASP A 1 109 ? -14.566 2.961 9.690 1.00 97.06 109 ASP A C 1
ATOM 864 O O . ASP A 1 109 ? -15.085 2.000 9.130 1.00 97.06 109 ASP A O 1
ATOM 868 N N . THR A 1 110 ? -13.488 3.561 9.174 1.00 97.00 110 THR A N 1
ATOM 869 C CA . THR A 1 110 ? -12.882 3.144 7.895 1.00 97.00 110 THR A CA 1
ATOM 870 C C . THR A 1 110 ? -12.405 1.685 7.935 1.00 97.00 110 THR A C 1
ATOM 872 O O . THR A 1 110 ? -12.523 0.954 6.952 1.00 97.00 110 THR A O 1
ATOM 875 N N . LEU A 1 111 ? -11.865 1.216 9.066 1.00 96.38 111 LEU A N 1
ATOM 876 C CA . LEU A 1 111 ? -11.495 -0.194 9.228 1.00 96.38 111 LEU A CA 1
ATOM 877 C C . LEU A 1 111 ? -12.713 -1.121 9.259 1.00 96.38 111 LEU A C 1
ATOM 879 O O . LEU A 1 111 ? -12.605 -2.244 8.767 1.00 96.38 111 LEU A O 1
ATOM 883 N N . GLN A 1 112 ? -13.837 -0.681 9.827 1.00 96.12 112 GLN A N 1
ATOM 884 C CA . GLN A 1 112 ? -15.090 -1.439 9.813 1.00 96.12 112 GLN A CA 1
ATOM 885 C C . GLN A 1 112 ? -15.643 -1.549 8.386 1.00 96.12 112 GLN A C 1
ATOM 887 O O . GLN A 1 112 ? -15.894 -2.666 7.937 1.00 96.12 112 GLN A O 1
ATOM 892 N N . GLU A 1 113 ? -15.686 -0.447 7.629 1.00 96.12 113 GLU A N 1
ATOM 893 C CA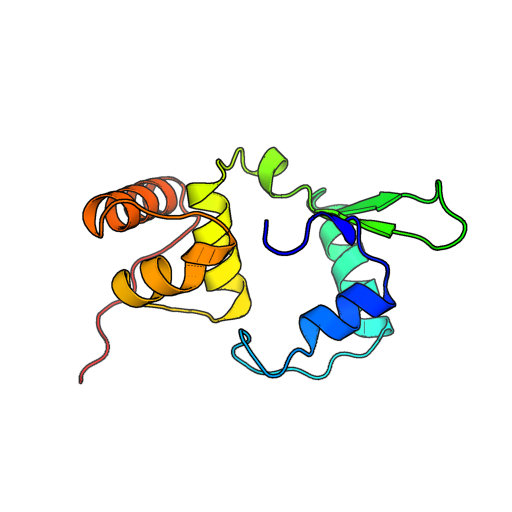 . GLU A 1 113 ? -16.064 -0.438 6.202 1.00 96.12 113 GLU A CA 1
ATOM 894 C C . GLU A 1 113 ? -15.209 -1.438 5.394 1.00 96.12 113 GLU A C 1
ATOM 896 O O . GLU A 1 113 ? -15.714 -2.272 4.635 1.00 96.12 113 GLU A O 1
ATOM 901 N N . LEU A 1 114 ? -13.887 -1.427 5.607 1.00 96.44 114 LEU A N 1
ATOM 902 C CA . LEU A 1 114 ? -12.963 -2.364 4.960 1.00 96.44 114 LEU A CA 1
ATOM 903 C C . LEU A 1 114 ? -13.192 -3.829 5.369 1.00 96.44 114 LEU A C 1
ATOM 905 O O . LEU A 1 114 ? -12.958 -4.734 4.561 1.00 96.44 114 LEU A O 1
ATOM 909 N N . GLN A 1 115 ? -13.626 -4.091 6.604 1.00 96.00 115 GLN A N 1
ATOM 910 C CA . GLN A 1 115 ? -13.941 -5.442 7.080 1.00 96.00 115 GLN A CA 1
ATOM 911 C C . GLN A 1 115 ? -15.230 -5.984 6.474 1.00 96.00 115 GLN A C 1
ATOM 913 O O . GLN A 1 115 ? -15.253 -7.136 6.037 1.00 96.00 115 GLN A O 1
ATOM 918 N N . GLU A 1 116 ? -16.276 -5.163 6.393 1.00 96.06 116 GLU A N 1
ATOM 919 C CA . GLU A 1 116 ? -17.544 -5.528 5.751 1.00 96.06 116 GLU A CA 1
ATOM 920 C C . GLU A 1 116 ? -17.328 -5.905 4.282 1.00 96.06 116 GLU A C 1
ATOM 922 O O . GLU A 1 116 ? -17.873 -6.893 3.782 1.00 96.06 116 GLU A O 1
ATOM 927 N N . ARG A 1 117 ? -16.420 -5.186 3.616 1.00 95.31 117 ARG A N 1
ATOM 928 C CA . ARG A 1 117 ? -15.979 -5.459 2.242 1.00 95.31 117 ARG A CA 1
ATOM 929 C C . ARG A 1 117 ? -14.994 -6.626 2.117 1.00 95.31 117 ARG A C 1
ATOM 931 O O . ARG A 1 117 ? -14.583 -6.949 1.006 1.00 95.31 117 ARG A O 1
ATOM 938 N N . LYS A 1 118 ? -14.615 -7.270 3.227 1.00 94.69 118 LYS A N 1
ATOM 939 C CA . LYS A 1 118 ? -13.647 -8.384 3.302 1.00 94.69 118 LYS A CA 1
ATOM 940 C C . LYS A 1 118 ? -12.243 -8.031 2.792 1.00 94.69 118 LYS A C 1
ATOM 942 O O . LYS A 1 118 ? -11.506 -8.908 2.348 1.00 94.69 118 LYS A O 1
ATOM 947 N N . LEU A 1 119 ? -11.864 -6.758 2.878 1.00 93.56 119 LEU A N 1
ATOM 948 C CA . LEU A 1 119 ? -10.550 -6.244 2.472 1.00 93.56 119 LEU A CA 1
ATOM 949 C C . LEU A 1 119 ? -9.572 -6.123 3.646 1.00 93.56 119 LEU A C 1
ATOM 951 O O . LEU A 1 119 ? -8.360 -6.087 3.446 1.00 93.56 119 LEU A O 1
ATOM 955 N N . ALA A 1 120 ? -10.085 -6.094 4.873 1.00 94.69 120 ALA A N 1
ATOM 956 C CA . ALA A 1 120 ? -9.302 -6.158 6.098 1.00 94.69 120 ALA A CA 1
ATOM 957 C C . ALA A 1 120 ? -9.953 -7.128 7.089 1.00 94.69 120 ALA A C 1
ATOM 959 O O . ALA A 1 120 ? -11.128 -7.472 6.975 1.00 94.69 120 ALA A O 1
ATOM 960 N N . LYS A 1 121 ? -9.190 -7.576 8.088 1.00 94.38 121 LYS A N 1
ATOM 961 C CA . LYS A 1 121 ? -9.706 -8.422 9.166 1.00 94.38 121 LYS A CA 1
ATOM 962 C C . LYS A 1 121 ? -9.075 -8.032 10.492 1.00 94.38 121 LYS A C 1
ATOM 964 O O . LYS A 1 121 ? -7.851 -7.964 10.600 1.00 94.38 121 LYS A O 1
ATOM 969 N N . GLN A 1 122 ? -9.904 -7.845 11.516 1.00 92.62 122 GLN A N 1
ATOM 970 C CA . GLN A 1 122 ? -9.415 -7.706 12.879 1.00 92.62 122 GLN A CA 1
ATOM 971 C C . GLN A 1 122 ? -8.873 -9.045 13.378 1.00 92.62 122 GLN A C 1
ATOM 973 O O . GLN A 1 122 ? -9.550 -10.074 13.345 1.00 92.62 122 GLN A O 1
ATOM 978 N N . MET A 1 123 ? -7.633 -9.024 13.846 1.00 90.25 123 MET A N 1
ATOM 979 C CA . MET A 1 123 ? -7.026 -10.173 14.500 1.00 90.25 123 MET A CA 1
ATOM 980 C C . MET A 1 123 ? -7.366 -10.187 15.989 1.00 90.25 123 MET A C 1
ATOM 982 O O . MET A 1 123 ? -7.559 -9.134 16.602 1.00 90.25 123 MET A O 1
ATOM 986 N N . ALA A 1 124 ? -7.390 -11.384 16.579 1.00 87.81 124 ALA A N 1
ATOM 987 C CA . ALA A 1 124 ? -7.426 -11.522 18.028 1.00 87.81 124 ALA A CA 1
ATOM 988 C C . ALA A 1 124 ? -6.244 -10.762 18.645 1.00 87.81 124 ALA A C 1
ATOM 990 O O . ALA A 1 124 ? -5.136 -10.755 18.093 1.00 87.81 124 ALA A O 1
ATOM 991 N N . ARG A 1 125 ? -6.484 -10.110 19.785 1.00 81.81 125 ARG A N 1
ATOM 992 C CA . ARG A 1 125 ? -5.415 -9.431 20.518 1.00 81.81 125 ARG A CA 1
ATOM 993 C C . ARG A 1 125 ? -4.356 -10.466 20.889 1.00 81.81 125 ARG A C 1
ATOM 995 O O . ARG A 1 125 ? -4.688 -11.522 21.423 1.00 81.81 125 ARG A O 1
ATOM 1002 N N . ARG A 1 126 ? -3.093 -10.167 20.584 1.00 74.50 126 ARG A N 1
ATOM 1003 C CA . ARG A 1 126 ? -1.983 -10.985 21.076 1.00 74.50 126 ARG A CA 1
ATOM 1004 C C . ARG A 1 126 ? -1.951 -10.863 22.605 1.00 74.50 126 ARG A C 1
ATOM 1006 O O . ARG A 1 126 ? -2.179 -9.754 23.095 1.00 74.50 126 ARG A O 1
ATOM 1013 N N . PRO A 1 127 ? -1.713 -11.958 23.345 1.00 66.94 127 PRO A N 1
ATOM 1014 C CA . PRO A 1 127 ? -1.420 -11.847 24.765 1.00 66.94 127 PRO A CA 1
ATOM 1015 C C . PRO A 1 127 ? -0.189 -10.946 24.929 1.00 66.94 127 PRO A C 1
ATOM 1017 O O . PRO A 1 127 ? 0.783 -11.094 24.183 1.00 66.94 127 PRO A O 1
ATOM 1020 N N . GLY A 1 128 ? -0.321 -9.952 25.807 1.00 65.81 128 GLY A N 1
ATOM 1021 C CA . GLY A 1 128 ? 0.747 -9.022 26.175 1.00 65.81 128 GLY A CA 1
ATOM 1022 C C . GLY A 1 128 ? 1.649 -9.608 27.243 1.00 65.81 128 GLY A C 1
ATOM 1023 O O . GLY A 1 128 ? 1.140 -10.434 28.034 1.00 65.81 128 GLY A O 1
#

InterPro domains:
  IPR007432 Protein of unknown function DUF480 [PF04337] (2-128)
  IPR007432 Protein of unknown function DUF480 [PTHR38768] (2-128)
  IPR036388 Winged helix-like DNA-binding domain superfamily [G3DSA:1.10.10.10] (1-68)
  IPR036388 Winged helix-like DNA-binding domain superfamily [G3DSA:1.10.10.10] (69-128)
  IPR036390 Winged helix DNA-binding domain superfamily [SSF46785] (2-61)
  IPR036390 Winged helix DNA-binding domain superfamily [SSF46785] (65-128)

Radius of gyration: 15.81 Å; chains: 1; bounding box: 34×26×50 Å

Organism: NCBI:txid91360

Sequence (128 aa):
MATPEYYPLTLNALVNACNQK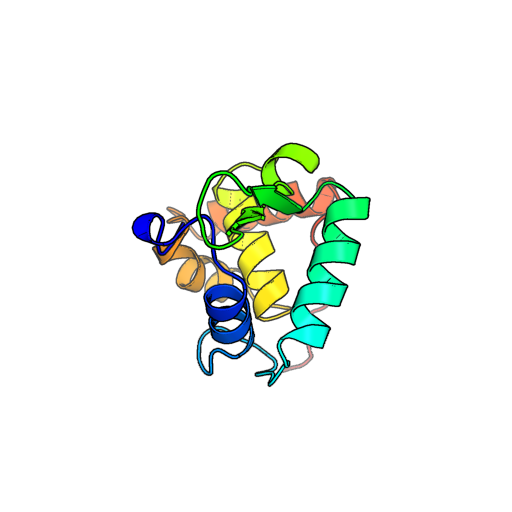SNRNPVVSFDESTVLDAIDGLKKYQTAWQSNAARVPKYEQHFDKSLNLVQREMSIICLLLLRGPQTVGELRGRTERMYSFDSLAEANDTLQELQERKLAKQMARRPG

Secondary structure (DSSP, 8-state):
---GGGPSEEHHHHHHHHT-SSS-SS-----HHHHHHHHHHHHHTTSEEEE-SSSS-EEEE-HHHHHT--HHHHHHHHHHHHH-S--HHHHHHHHTTT---S-HHHHHHHHHHHHHTTS--PPPPPP-

pLDDT: mean 93.15, std 6.14, range [62.72, 98.19]